Protein AF-A0A838JCB1-F1 (afdb_monomer_lite)

Foldseek 3Di:
DVPVVVVVVCCVVPHDDDKDKDFDAQPAQAPPNQGKIKIWTCDPQWTKMWIQHSVNPVPIDIDTDDGADDPPSRHWDKYWDWDDQQPPPGTWIWIDTPNDIFTWDRDPNDTHGDDPVSVVSSVVSVVVVVD

pLDDT: mean 88.01, std 15.83, range [36.47, 98.69]

Secondary structure (DSSP, 8-state):
-HHHHHHHHHHHHH-SSPEEEEEE---SS--TTPPEEEEEEEETTEEEEEEEGGG-GGG-EEEEEEEP-STTGGG--EEEEEE-SSSSSSPEEEEEETTEEEEEEEETTEEEEPPGGGHHHHHHHHHHHT-

Sequence (131 aa):
ALGWFNTTLDDFRYGRPRTFQIDAPVGHNEQNGVKSHFIAMNLNGHVEIIEFPGGDATHAHVYIGPQLYGSNNNLVPVTLSFADLNGDQKPDMIVTFQGSRTVFINDQGTFRALQPGERQQVEQALQHISQ

Radius of gyration: 16.3 Å; chains: 1; bounding box: 32×36×51 Å

Structure (mmCIF, N/CA/C/O backbone):
data_AF-A0A838JCB1-F1
#
_entry.id   AF-A0A838JCB1-F1
#
loop_
_atom_site.group_PDB
_atom_site.id
_atom_site.type_symbol
_atom_site.label_atom_id
_atom_site.label_alt_id
_atom_site.label_comp_id
_atom_site.label_asym_id
_atom_site.label_entity_id
_atom_site.label_seq_id
_atom_site.pdbx_PDB_ins_code
_atom_site.Cartn_x
_atom_site.Cartn_y
_atom_site.Cartn_z
_atom_site.occupancy
_atom_site.B_iso_or_equiv
_atom_site.auth_seq_id
_atom_site.auth_comp_id
_atom_site.auth_asym_id
_atom_site.auth_atom_id
_atom_site.pdbx_PDB_model_num
ATOM 1 N N . ALA A 1 1 ? 4.626 5.903 -34.514 1.00 48.72 1 ALA A N 1
ATOM 2 C CA . ALA A 1 1 ? 5.946 6.571 -34.466 1.00 48.72 1 ALA A CA 1
ATOM 3 C C . ALA A 1 1 ? 6.001 7.726 -33.455 1.00 48.72 1 ALA A C 1
ATOM 5 O O . ALA A 1 1 ? 6.979 7.806 -32.732 1.00 48.72 1 ALA A O 1
ATOM 6 N N . LEU A 1 2 ? 4.962 8.566 -33.327 1.00 47.84 2 LEU A N 1
ATOM 7 C CA . LEU A 1 2 ? 4.958 9.711 -32.392 1.00 47.84 2 LEU A CA 1
ATOM 8 C C . LEU A 1 2 ? 4.740 9.359 -30.898 1.00 47.84 2 LEU A C 1
ATOM 10 O O . LEU A 1 2 ? 5.133 10.134 -30.038 1.00 47.84 2 LEU A O 1
ATOM 14 N N . GLY A 1 3 ? 4.169 8.191 -30.567 1.00 36.47 3 GLY A N 1
ATOM 15 C CA . GLY A 1 3 ? 3.914 7.777 -29.170 1.00 36.47 3 GLY A CA 1
ATOM 16 C C . GLY A 1 3 ? 5.127 7.203 -28.419 1.00 36.47 3 GLY A C 1
ATOM 17 O O . GLY A 1 3 ? 5.311 7.497 -27.246 1.00 36.47 3 GLY A O 1
ATOM 18 N N . TRP A 1 4 ? 6.000 6.449 -29.101 1.00 49.84 4 TRP A N 1
ATOM 19 C CA . TRP A 1 4 ? 7.253 5.928 -28.524 1.00 49.84 4 TRP A CA 1
ATOM 20 C C . TRP A 1 4 ? 8.198 7.056 -28.090 1.00 49.84 4 TRP A C 1
ATOM 22 O O . TRP A 1 4 ? 8.850 6.959 -27.056 1.00 49.84 4 TRP A O 1
ATOM 32 N N . PHE A 1 5 ? 8.258 8.141 -28.862 1.00 43.94 5 PHE A N 1
ATOM 33 C CA . PHE A 1 5 ? 9.203 9.226 -28.616 1.00 43.94 5 PHE A CA 1
ATOM 34 C C . PHE A 1 5 ? 8.890 9.992 -27.322 1.00 43.94 5 PHE A C 1
ATOM 36 O O . PHE A 1 5 ? 9.809 10.257 -26.559 1.00 43.94 5 PHE A O 1
ATOM 43 N N . ASN A 1 6 ? 7.611 10.249 -27.016 1.00 49.16 6 ASN A N 1
ATOM 44 C CA . ASN A 1 6 ? 7.207 10.934 -25.779 1.00 49.16 6 ASN A CA 1
ATOM 45 C C . ASN A 1 6 ? 7.389 10.053 -24.526 1.00 49.16 6 ASN A C 1
ATOM 47 O O . ASN A 1 6 ? 7.966 10.514 -23.550 1.00 49.16 6 ASN A O 1
ATOM 51 N N . THR A 1 7 ? 7.014 8.766 -24.563 1.00 50.06 7 THR A N 1
ATOM 52 C CA . THR A 1 7 ? 7.201 7.843 -23.420 1.00 50.06 7 THR A CA 1
ATOM 53 C C . THR A 1 7 ? 8.675 7.604 -23.083 1.00 50.06 7 THR A C 1
ATOM 55 O O . THR A 1 7 ? 9.027 7.516 -21.915 1.00 50.06 7 THR A O 1
ATOM 58 N N . THR A 1 8 ? 9.557 7.551 -24.086 1.00 57.75 8 THR A N 1
ATOM 59 C CA . THR A 1 8 ? 11.007 7.409 -23.856 1.00 57.75 8 THR A CA 1
ATOM 60 C C . THR A 1 8 ? 11.624 8.709 -23.325 1.00 57.75 8 THR A C 1
ATOM 62 O O . THR A 1 8 ? 12.584 8.666 -22.561 1.00 57.75 8 THR A O 1
ATOM 65 N N . LEU A 1 9 ? 11.067 9.869 -23.701 1.00 55.53 9 LEU A N 1
ATOM 66 C CA . LEU A 1 9 ? 11.499 11.178 -23.204 1.00 55.53 9 LEU A CA 1
ATOM 67 C C . LEU A 1 9 ? 11.091 11.410 -21.745 1.00 55.53 9 LEU A C 1
ATOM 69 O O . LEU A 1 9 ? 11.865 11.980 -20.982 1.00 55.53 9 LEU A O 1
ATOM 73 N N . ASP A 1 10 ? 9.893 10.975 -21.364 1.00 46.38 10 ASP A N 1
ATOM 74 C CA . ASP A 1 10 ? 9.390 11.114 -19.998 1.00 46.38 10 ASP A CA 1
ATOM 75 C C . ASP A 1 10 ? 9.991 10.041 -19.066 1.00 46.38 10 ASP A C 1
ATOM 77 O O . ASP A 1 10 ? 10.372 10.378 -17.946 1.00 46.38 10 ASP A O 1
ATOM 81 N N . ASP A 1 11 ? 10.242 8.809 -19.548 1.00 57.47 11 ASP A N 1
ATOM 82 C CA . ASP A 1 11 ? 11.097 7.816 -18.860 1.00 57.47 11 ASP A CA 1
ATOM 83 C C . ASP A 1 11 ? 12.529 8.367 -18.646 1.00 57.47 11 ASP A C 1
ATOM 85 O O . ASP A 1 11 ? 13.153 8.091 -17.622 1.00 57.47 11 ASP A O 1
ATOM 89 N N . PHE A 1 12 ? 13.049 9.175 -19.581 1.00 53.81 12 PHE A N 1
ATOM 90 C CA . PHE A 1 12 ? 14.359 9.837 -19.474 1.00 53.81 12 PHE A CA 1
ATOM 91 C C . PHE A 1 12 ? 14.355 11.050 -18.525 1.00 53.81 12 PHE A C 1
ATOM 93 O O . PHE A 1 12 ? 15.370 11.333 -17.892 1.00 53.81 12 PHE A O 1
ATOM 100 N N . ARG A 1 13 ? 13.233 11.771 -18.409 1.00 43.84 13 ARG A N 1
ATOM 101 C CA . ARG A 1 13 ? 13.104 12.967 -17.555 1.00 43.84 13 ARG A CA 1
ATOM 102 C C . ARG A 1 13 ? 12.720 12.659 -16.110 1.00 43.84 13 ARG A C 1
ATOM 104 O O . ARG A 1 13 ? 13.124 13.410 -15.227 1.00 43.84 13 ARG A O 1
ATOM 111 N N . TYR A 1 14 ? 11.952 11.594 -15.874 1.00 52.56 14 TYR A N 1
ATOM 112 C CA . TYR A 1 14 ? 11.319 11.323 -14.576 1.00 52.56 14 TYR A CA 1
ATOM 113 C C . TYR A 1 14 ? 11.600 9.918 -14.011 1.00 52.56 14 TYR A C 1
ATOM 115 O O . TYR A 1 14 ? 11.412 9.705 -12.816 1.00 52.56 14 TYR A O 1
ATOM 123 N N . GLY A 1 15 ? 12.129 8.990 -14.820 1.00 52.09 15 GLY A N 1
ATOM 124 C CA . GLY A 1 15 ? 12.674 7.706 -14.366 1.00 52.09 15 GLY A CA 1
ATOM 125 C C . GLY A 1 15 ? 11.671 6.564 -14.126 1.00 52.09 15 GLY A C 1
ATOM 126 O O . GLY A 1 15 ? 10.456 6.736 -14.080 1.00 52.09 15 GLY A O 1
ATOM 127 N N . ARG A 1 16 ? 12.240 5.358 -13.963 1.00 57.84 16 ARG A N 1
ATOM 128 C CA . ARG A 1 16 ? 11.643 4.145 -13.368 1.00 57.84 16 ARG A CA 1
ATOM 129 C C . ARG A 1 16 ? 12.152 4.040 -11.920 1.00 57.84 16 ARG A C 1
ATOM 131 O O . ARG A 1 16 ? 13.325 4.352 -11.713 1.00 57.84 16 ARG A O 1
ATOM 138 N N . PRO A 1 17 ? 11.363 3.553 -10.947 1.00 58.31 17 PRO A N 1
ATOM 139 C CA . PRO A 1 17 ? 10.138 2.763 -11.102 1.00 58.31 17 PRO A CA 1
ATOM 140 C C . PRO A 1 17 ? 8.842 3.579 -11.197 1.00 58.31 17 PRO A C 1
ATOM 142 O O . PRO A 1 17 ? 8.769 4.720 -10.756 1.00 58.31 17 PRO A O 1
ATOM 145 N N . ARG A 1 18 ? 7.790 2.959 -11.752 1.00 71.88 18 ARG A N 1
ATOM 146 C CA . ARG A 1 18 ? 6.425 3.501 -11.692 1.00 71.88 18 ARG A CA 1
ATOM 147 C C . ARG A 1 18 ? 5.958 3.438 -10.242 1.00 71.88 18 ARG A C 1
ATOM 149 O O . ARG A 1 18 ? 5.849 2.341 -9.694 1.00 71.88 18 ARG A O 1
ATOM 156 N N . THR A 1 19 ? 5.706 4.595 -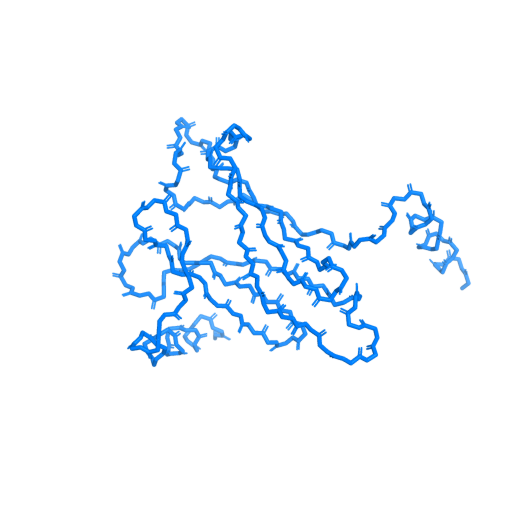9.644 1.00 84.88 19 THR A N 1
ATOM 157 C CA . THR A 1 19 ? 5.035 4.673 -8.350 1.00 84.88 19 THR A CA 1
ATOM 158 C C . THR A 1 19 ? 3.524 4.695 -8.572 1.00 84.88 19 THR A C 1
ATOM 160 O O . THR A 1 19 ? 3.022 5.286 -9.529 1.00 84.88 19 THR A O 1
ATOM 163 N N . PHE A 1 20 ? 2.795 4.006 -7.707 1.00 86.62 20 PHE A N 1
ATOM 164 C CA . PHE A 1 20 ? 1.353 4.113 -7.556 1.00 86.62 20 PHE A CA 1
ATOM 165 C C . PHE A 1 20 ? 1.085 4.823 -6.239 1.00 86.62 20 PHE A C 1
ATOM 167 O O . PHE A 1 20 ? 1.737 4.512 -5.246 1.00 86.62 20 PHE A O 1
ATOM 174 N N . GLN A 1 21 ? 0.148 5.765 -6.225 1.00 94.44 21 GLN A N 1
ATOM 175 C CA . GLN A 1 21 ? -0.190 6.504 -5.015 1.00 94.44 21 GLN A CA 1
ATOM 176 C C . GLN A 1 21 ? -1.693 6.508 -4.787 1.00 94.44 21 GLN A C 1
ATOM 178 O O . GLN A 1 21 ? -2.464 6.534 -5.748 1.00 94.44 21 GLN A O 1
ATOM 183 N N . ILE A 1 22 ? -2.104 6.465 -3.523 1.00 92.50 22 ILE A N 1
ATOM 184 C CA . ILE A 1 22 ? -3.514 6.472 -3.128 1.00 92.50 22 ILE A CA 1
ATOM 185 C C . ILE A 1 22 ? -3.668 6.989 -1.698 1.00 92.50 22 ILE A C 1
ATOM 187 O O . ILE A 1 22 ? -2.839 6.694 -0.841 1.00 92.50 22 ILE A O 1
ATOM 191 N N . ASP A 1 23 ? -4.760 7.709 -1.443 1.00 97.38 23 ASP A N 1
ATOM 192 C CA . ASP A 1 23 ? -5.200 8.054 -0.093 1.00 97.38 23 ASP A CA 1
ATOM 193 C C . ASP A 1 23 ? -6.303 7.089 0.352 1.00 97.38 23 ASP A C 1
ATOM 195 O O . ASP A 1 23 ? -7.318 6.937 -0.340 1.00 97.38 23 ASP A O 1
ATOM 199 N N . ALA A 1 24 ? -6.150 6.469 1.522 1.00 96.56 24 ALA A N 1
ATOM 200 C CA . ALA A 1 24 ? -7.116 5.505 2.047 1.00 96.56 24 ALA A CA 1
ATOM 201 C C . ALA A 1 24 ? -7.389 5.734 3.542 1.00 96.56 24 ALA A C 1
ATOM 203 O O . ALA A 1 24 ? -6.442 5.988 4.281 1.00 96.56 24 ALA A O 1
ATOM 204 N N . PRO A 1 25 ? -8.662 5.666 3.992 1.00 96.88 25 PRO A N 1
ATOM 205 C CA . PRO A 1 25 ? -9.008 5.778 5.404 1.00 96.88 25 PRO A CA 1
ATOM 206 C C . PRO A 1 25 ? -8.765 4.434 6.103 1.00 96.88 25 PRO A C 1
ATOM 208 O O . PRO A 1 25 ? -9.631 3.560 6.086 1.00 96.88 25 PRO A O 1
ATOM 211 N N . VAL A 1 26 ? -7.576 4.248 6.665 1.00 97.56 26 VAL A N 1
ATOM 212 C CA . VAL A 1 26 ? -7.149 2.988 7.307 1.00 97.56 26 VAL A CA 1
ATOM 213 C C . VAL A 1 26 ? -7.072 3.105 8.8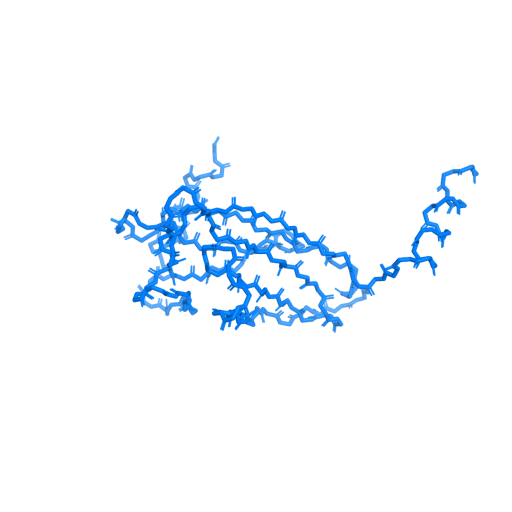31 1.00 97.56 26 VAL A C 1
ATOM 215 O O . VAL A 1 26 ? -6.763 2.134 9.515 1.00 97.56 26 VAL A O 1
ATOM 218 N N . GLY A 1 27 ? -7.374 4.285 9.384 1.00 96.31 27 GLY A N 1
ATOM 219 C CA . GLY A 1 27 ? -7.386 4.523 10.826 1.00 96.31 27 GLY A CA 1
ATOM 220 C C . GLY A 1 27 ? -6.008 4.764 11.450 1.00 96.31 27 GLY A C 1
ATOM 221 O O . GLY A 1 27 ? -5.879 4.702 12.672 1.00 96.31 27 GLY A O 1
ATOM 222 N N . HIS A 1 28 ? -4.978 5.053 10.650 1.00 97.12 28 HIS A N 1
ATOM 223 C CA . HIS A 1 28 ? -3.615 5.296 11.132 1.00 97.12 28 HIS A CA 1
ATOM 224 C C . HIS A 1 28 ? -3.339 6.796 11.284 1.00 97.12 28 HIS A C 1
ATOM 226 O O . HIS A 1 28 ? -3.081 7.497 10.312 1.00 97.12 28 HIS A O 1
ATOM 232 N N . ASN A 1 29 ? -3.400 7.304 12.521 1.00 93.19 29 ASN A N 1
ATOM 233 C CA . ASN A 1 29 ? -3.170 8.723 12.852 1.00 93.19 29 ASN A CA 1
ATOM 234 C C . ASN A 1 29 ? -4.027 9.719 12.033 1.00 93.19 29 ASN A C 1
ATOM 236 O O . ASN A 1 29 ? -3.646 10.866 11.807 1.00 93.19 29 ASN A O 1
ATOM 240 N N . GLU A 1 30 ? -5.202 9.284 11.583 1.00 94.44 30 GLU A N 1
ATOM 241 C CA . GLU A 1 30 ? -6.091 10.077 10.735 1.00 94.44 30 GLU A CA 1
ATOM 242 C C . GLU A 1 30 ? -6.896 11.054 11.595 1.00 94.44 30 GLU A C 1
ATOM 244 O O . GLU A 1 30 ? -7.713 10.659 12.429 1.00 94.44 30 GLU A O 1
ATOM 249 N N . GLN A 1 31 ? -6.657 12.351 11.404 1.00 92.00 31 GLN A N 1
ATOM 250 C CA . GLN A 1 31 ? -7.310 13.424 12.154 1.00 92.00 31 GLN A CA 1
ATOM 251 C C . GLN A 1 31 ? -7.901 14.452 11.194 1.00 92.00 31 GLN A C 1
ATOM 253 O O . GLN A 1 31 ? -7.367 14.696 10.114 1.00 92.00 31 GLN A O 1
ATOM 258 N N . ASN A 1 32 ? -9.018 15.075 11.581 1.00 92.44 32 ASN A N 1
ATOM 259 C CA . ASN A 1 32 ? -9.679 16.126 10.794 1.00 92.44 32 ASN A CA 1
ATOM 260 C C . ASN A 1 32 ? -9.996 15.721 9.337 1.00 92.44 32 ASN A C 1
ATOM 262 O O . ASN A 1 32 ? -10.016 16.562 8.442 1.00 92.44 32 ASN A O 1
ATOM 266 N N . GLY A 1 33 ? -10.237 14.426 9.098 1.00 89.75 33 GLY A N 1
ATOM 267 C CA . GLY A 1 33 ? -10.548 13.880 7.774 1.00 89.75 33 GLY A CA 1
ATOM 268 C C . GLY A 1 33 ? -9.341 13.678 6.851 1.00 89.75 33 GLY A C 1
ATOM 269 O O . GLY A 1 33 ? -9.539 13.291 5.699 1.00 89.75 33 GLY A O 1
ATOM 270 N N . VAL A 1 34 ? -8.113 13.910 7.329 1.00 96.19 34 VAL A N 1
ATOM 271 C CA . VAL A 1 34 ? -6.894 13.613 6.568 1.00 96.19 34 VAL A CA 1
ATOM 272 C C . VAL A 1 34 ? -6.628 12.112 6.625 1.00 96.19 34 VAL A C 1
ATOM 274 O O . VAL A 1 34 ? -6.456 11.543 7.702 1.00 96.19 34 VAL A O 1
ATOM 277 N N . LYS A 1 35 ? -6.643 11.477 5.454 1.00 97.50 35 LYS A N 1
ATOM 278 C CA . LYS A 1 35 ? -6.404 10.042 5.273 1.00 97.50 35 LYS A CA 1
ATOM 279 C C . LYS A 1 35 ? -4.912 9.739 5.242 1.00 97.50 35 LYS A C 1
ATOM 281 O O . LYS A 1 35 ? -4.099 10.629 4.995 1.00 97.50 35 LYS A O 1
ATOM 286 N N . SER A 1 36 ? -4.569 8.473 5.418 1.00 98.38 36 SER A N 1
ATOM 287 C CA . SER A 1 36 ? -3.206 8.000 5.195 1.00 98.38 36 SER A CA 1
ATOM 288 C C . SER A 1 36 ? -2.877 8.009 3.701 1.00 98.38 36 SER A C 1
ATOM 290 O O . SER A 1 36 ? -3.706 7.612 2.876 1.00 98.38 36 SER A O 1
ATOM 292 N N . HIS A 1 37 ? -1.677 8.480 3.355 1.00 98.44 37 HIS A N 1
ATOM 293 C CA . HIS A 1 37 ? -1.184 8.508 1.978 1.00 98.44 37 HIS A CA 1
ATOM 294 C C . HIS A 1 37 ? -0.221 7.353 1.740 1.00 98.44 37 HIS A C 1
ATOM 296 O O . HIS A 1 37 ? 0.692 7.137 2.533 1.00 98.44 37 HIS A O 1
ATOM 302 N N . PHE A 1 38 ? -0.379 6.653 0.623 1.00 98.31 38 PHE A N 1
ATOM 303 C CA . PHE A 1 38 ? 0.457 5.515 0.273 1.00 98.31 38 PHE A CA 1
ATOM 304 C C . PHE A 1 38 ? 1.205 5.758 -1.024 1.00 98.31 38 PHE A C 1
ATOM 306 O O . PHE A 1 38 ? 0.633 6.252 -1.992 1.00 98.31 38 PHE A O 1
ATOM 313 N N . ILE A 1 39 ? 2.455 5.308 -1.066 1.00 97.75 39 ILE A N 1
ATOM 314 C CA . ILE A 1 39 ? 3.266 5.202 -2.274 1.00 97.75 39 ILE A CA 1
ATOM 315 C C . ILE A 1 39 ? 3.709 3.749 -2.401 1.00 97.75 39 ILE A C 1
ATOM 317 O O . ILE A 1 39 ? 4.476 3.267 -1.578 1.00 97.75 39 ILE A O 1
ATOM 321 N N . ALA A 1 40 ? 3.267 3.053 -3.440 1.00 95.94 40 ALA A N 1
ATOM 322 C CA . ALA A 1 40 ? 3.737 1.717 -3.779 1.00 95.94 40 ALA A CA 1
ATOM 323 C C . ALA A 1 40 ? 4.641 1.760 -5.005 1.00 95.94 40 ALA A C 1
ATOM 325 O O . ALA A 1 40 ? 4.384 2.492 -5.961 1.00 95.94 40 ALA A O 1
ATOM 326 N N . MET A 1 41 ? 5.693 0.954 -5.002 1.00 94.31 41 MET A N 1
ATOM 327 C CA . MET A 1 41 ? 6.622 0.875 -6.116 1.00 94.31 41 MET A CA 1
ATOM 328 C C . MET A 1 41 ? 7.251 -0.504 -6.229 1.00 94.31 41 MET A C 1
ATOM 330 O O . MET A 1 41 ? 7.280 -1.298 -5.292 1.00 94.31 41 MET A O 1
ATOM 334 N N . ASN A 1 42 ? 7.783 -0.767 -7.412 1.00 92.00 42 ASN A N 1
ATOM 335 C CA . ASN A 1 42 ? 8.662 -1.890 -7.660 1.00 92.00 42 ASN A CA 1
ATOM 336 C C . ASN A 1 42 ? 10.103 -1.389 -7.703 1.00 92.00 42 ASN A C 1
ATOM 338 O O . ASN A 1 42 ? 10.588 -0.962 -8.752 1.00 92.00 42 ASN A O 1
ATOM 342 N N . LEU A 1 43 ? 10.783 -1.412 -6.565 1.00 91.38 43 LEU A N 1
ATOM 343 C CA . LEU A 1 43 ? 12.169 -0.996 -6.472 1.00 91.38 43 LEU A CA 1
ATOM 344 C C . LEU A 1 43 ? 13.076 -2.179 -6.831 1.00 91.38 43 LEU A C 1
ATOM 346 O O . LEU A 1 43 ? 13.346 -3.058 -6.021 1.00 91.38 43 LEU A O 1
ATOM 350 N N . ASN A 1 44 ? 13.542 -2.225 -8.082 1.00 87.88 44 ASN A N 1
ATOM 351 C CA . ASN A 1 44 ? 14.477 -3.248 -8.576 1.00 87.88 44 ASN A CA 1
ATOM 352 C C . ASN A 1 44 ? 13.996 -4.703 -8.404 1.00 87.88 44 ASN A C 1
ATOM 354 O O . ASN A 1 44 ? 14.781 -5.598 -8.096 1.00 87.88 44 ASN A O 1
ATOM 358 N N . GLY A 1 45 ? 12.708 -4.956 -8.629 1.00 90.25 45 GLY A N 1
ATOM 359 C CA . GLY A 1 45 ? 12.106 -6.275 -8.444 1.00 90.25 45 GLY A CA 1
ATOM 360 C C . GLY A 1 45 ? 11.646 -6.534 -7.011 1.00 90.25 45 GLY A C 1
ATOM 361 O O . GLY A 1 45 ? 11.186 -7.633 -6.739 1.00 90.25 45 GLY A O 1
ATOM 362 N N . HIS A 1 46 ? 11.744 -5.567 -6.100 1.00 93.19 46 HIS A N 1
ATOM 363 C CA . HIS A 1 46 ? 11.170 -5.661 -4.762 1.00 93.19 46 HIS A CA 1
ATOM 364 C C . HIS A 1 46 ? 9.971 -4.736 -4.641 1.00 93.19 46 HIS A C 1
ATOM 366 O O . HIS A 1 46 ? 10.040 -3.548 -4.949 1.00 93.19 46 HIS A O 1
ATOM 372 N N . VAL A 1 47 ? 8.848 -5.301 -4.214 1.00 95.19 47 VAL A N 1
ATOM 373 C CA . VAL A 1 47 ? 7.653 -4.518 -3.926 1.00 95.19 47 VAL A CA 1
ATOM 374 C C . VAL A 1 47 ? 7.878 -3.756 -2.622 1.00 95.19 47 VAL A C 1
ATOM 376 O O . VAL A 1 47 ? 8.097 -4.369 -1.581 1.00 95.19 47 VAL A O 1
ATOM 379 N N . GLU A 1 48 ? 7.796 -2.434 -2.675 1.00 97.12 48 GLU A N 1
ATOM 380 C CA . GLU A 1 48 ? 7.919 -1.556 -1.513 1.00 97.12 48 GLU A CA 1
ATOM 381 C C . GLU A 1 48 ? 6.708 -0.638 -1.429 1.00 97.12 48 GLU A C 1
ATOM 383 O O . GLU A 1 48 ? 6.218 -0.139 -2.446 1.00 97.12 48 GLU A O 1
ATOM 388 N N . ILE A 1 49 ? 6.219 -0.428 -0.211 1.00 98.38 49 ILE A N 1
ATOM 389 C CA . ILE A 1 49 ? 5.117 0.478 0.080 1.00 98.38 49 ILE A CA 1
ATOM 390 C C . ILE A 1 49 ? 5.557 1.412 1.197 1.00 98.38 49 ILE A C 1
ATOM 392 O O . ILE A 1 49 ? 6.051 0.954 2.221 1.00 98.38 49 ILE A O 1
ATOM 396 N N . ILE A 1 50 ? 5.357 2.708 1.006 1.00 98.44 50 ILE A N 1
ATOM 397 C CA . ILE A 1 50 ? 5.525 3.733 2.030 1.00 98.44 50 ILE A CA 1
ATOM 398 C C . ILE A 1 50 ? 4.135 4.233 2.399 1.00 98.44 50 ILE A C 1
ATOM 400 O O . ILE A 1 50 ? 3.358 4.584 1.514 1.00 98.44 50 ILE A O 1
ATOM 404 N N . GLU A 1 51 ? 3.833 4.273 3.687 1.00 98.69 51 GLU A N 1
ATOM 405 C CA . GLU A 1 51 ? 2.644 4.912 4.240 1.00 98.69 51 GLU A CA 1
ATOM 406 C C . GLU A 1 51 ? 3.047 6.184 4.985 1.00 98.69 51 GLU A C 1
ATOM 408 O O . GLU A 1 51 ? 4.021 6.181 5.735 1.00 98.69 51 GLU A O 1
ATOM 413 N N . PHE A 1 52 ? 2.262 7.246 4.823 1.00 98.38 52 PHE A N 1
ATOM 414 C CA . PHE A 1 52 ? 2.268 8.434 5.668 1.00 98.38 52 PHE A CA 1
ATOM 415 C C . PHE A 1 52 ? 0.939 8.491 6.435 1.00 98.38 52 PHE A C 1
ATOM 417 O O . PHE A 1 52 ? -0.062 8.963 5.878 1.00 98.38 52 PHE A O 1
ATOM 424 N N . PRO A 1 53 ? 0.904 7.987 7.683 1.00 98.25 53 PRO A N 1
ATOM 425 C CA . PRO A 1 53 ? -0.292 7.977 8.521 1.00 98.25 53 PRO A CA 1
ATOM 426 C C . PRO A 1 53 ? -0.879 9.380 8.673 1.00 98.25 53 PRO A C 1
ATOM 428 O O . PRO A 1 53 ? -0.162 10.319 9.026 1.00 98.25 53 PRO A O 1
ATOM 431 N N . GLY A 1 54 ? -2.164 9.547 8.357 1.00 97.19 54 GLY A N 1
ATOM 432 C CA . GLY A 1 54 ? -2.824 10.858 8.379 1.00 97.19 54 GLY A CA 1
ATOM 433 C C . GLY A 1 54 ? -2.140 11.927 7.513 1.00 97.19 54 GLY A C 1
ATOM 434 O O . GLY A 1 54 ? -2.239 13.115 7.818 1.00 97.19 54 GLY A O 1
ATOM 435 N N . GLY A 1 55 ? -1.399 11.525 6.474 1.00 94.44 55 GLY A N 1
ATOM 436 C CA . GLY A 1 55 ? -0.632 12.425 5.609 1.00 94.44 55 GLY A CA 1
ATOM 437 C C . GLY A 1 55 ? 0.630 13.008 6.257 1.00 94.44 55 GLY A C 1
ATOM 438 O O . GLY A 1 55 ? 1.249 13.905 5.686 1.00 94.44 55 GLY A O 1
ATOM 439 N N . ASP A 1 56 ? 1.026 12.519 7.434 1.00 96.38 56 ASP A N 1
ATOM 440 C CA . ASP A 1 56 ? 2.185 13.011 8.170 1.00 96.38 56 ASP A CA 1
ATOM 441 C C . ASP A 1 56 ? 3.427 12.150 7.908 1.00 96.38 56 ASP A C 1
ATOM 443 O O . ASP A 1 56 ? 3.570 11.025 8.394 1.00 96.38 56 ASP A O 1
ATOM 447 N N . ALA A 1 57 ? 4.374 12.717 7.161 1.00 95.88 57 ALA A N 1
ATOM 448 C CA . ALA A 1 57 ? 5.620 12.046 6.818 1.00 95.88 57 ALA A CA 1
ATOM 449 C C . ALA A 1 57 ? 6.542 11.763 8.017 1.00 95.88 57 ALA A C 1
ATOM 451 O O . ALA A 1 57 ? 7.430 10.917 7.910 1.00 95.88 57 ALA A O 1
ATOM 452 N N . THR A 1 58 ? 6.349 12.426 9.162 1.00 97.31 58 THR A N 1
ATOM 453 C CA . THR A 1 58 ? 7.149 12.166 10.372 1.00 97.31 58 THR A CA 1
ATOM 454 C C . THR A 1 58 ? 6.810 10.830 11.038 1.00 97.31 58 THR A C 1
ATOM 456 O O . THR A 1 58 ? 7.607 10.320 11.823 1.00 97.31 58 THR A O 1
ATOM 459 N N . HIS A 1 59 ? 5.679 10.228 10.659 1.00 95.88 59 HIS A N 1
ATOM 460 C CA . HIS A 1 59 ? 5.202 8.932 11.140 1.00 95.88 59 HIS A CA 1
ATOM 461 C C . HIS A 1 59 ? 5.284 7.839 10.063 1.00 95.88 59 HIS A C 1
ATOM 463 O O . HIS A 1 59 ? 4.571 6.844 10.142 1.00 95.88 59 HIS A O 1
ATOM 469 N N . ALA A 1 60 ? 6.125 8.021 9.039 1.00 97.81 60 ALA A N 1
ATOM 470 C CA . ALA A 1 60 ? 6.153 7.127 7.889 1.00 97.81 60 ALA A CA 1
ATOM 471 C C . ALA A 1 60 ? 6.465 5.665 8.259 1.00 97.81 60 ALA A C 1
ATOM 473 O O . ALA A 1 60 ? 7.398 5.379 9.017 1.00 97.81 60 ALA A O 1
ATOM 474 N N . HIS A 1 61 ? 5.739 4.737 7.640 1.00 98.00 61 HIS A N 1
ATOM 475 C CA . HIS A 1 61 ? 6.011 3.303 7.702 1.00 98.00 61 HIS A CA 1
ATOM 476 C C . HIS A 1 61 ? 6.427 2.776 6.333 1.00 98.00 61 HIS A C 1
ATOM 478 O O . HIS A 1 61 ? 5.966 3.263 5.303 1.00 98.00 61 HIS A O 1
ATOM 484 N N . VAL A 1 62 ? 7.296 1.763 6.321 1.00 97.88 62 VAL A N 1
ATOM 485 C CA . VAL A 1 62 ? 7.701 1.065 5.098 1.00 97.88 62 VAL A CA 1
ATOM 486 C C . VAL A 1 62 ? 7.324 -0.404 5.218 1.00 97.88 62 VAL A C 1
ATOM 488 O O . VAL A 1 62 ? 7.747 -1.086 6.152 1.00 97.88 62 VAL A O 1
ATOM 491 N N . TYR A 1 63 ? 6.559 -0.893 4.249 1.00 98.12 63 TYR A N 1
ATOM 492 C CA . TYR A 1 63 ? 6.155 -2.286 4.134 1.00 98.12 63 TYR A CA 1
ATOM 493 C C . TYR A 1 63 ? 6.875 -2.945 2.966 1.00 98.12 63 TYR A C 1
ATOM 495 O O . TYR A 1 63 ? 6.879 -2.443 1.840 1.00 98.12 63 TYR A O 1
ATOM 503 N N . ILE A 1 64 ? 7.476 -4.098 3.249 1.00 96.75 64 ILE A N 1
ATOM 504 C CA . ILE A 1 64 ? 8.249 -4.865 2.276 1.00 96.75 64 ILE A CA 1
ATOM 505 C C . ILE A 1 64 ? 7.384 -6.007 1.756 1.00 96.75 64 ILE A C 1
ATOM 507 O O . ILE A 1 64 ? 7.019 -6.922 2.495 1.00 96.75 64 ILE A O 1
ATOM 511 N N . GLY A 1 65 ? 7.034 -5.926 0.476 1.00 95.31 65 GLY A N 1
ATOM 512 C CA . GLY A 1 65 ? 6.328 -6.966 -0.255 1.00 95.31 65 GLY A CA 1
ATOM 513 C C . GLY A 1 65 ? 7.271 -8.033 -0.832 1.00 95.31 65 GLY A C 1
ATOM 514 O O . GLY A 1 65 ? 8.453 -8.105 -0.487 1.00 95.31 65 GLY A O 1
ATOM 515 N N . PRO A 1 66 ? 6.755 -8.905 -1.711 1.00 94.75 66 PRO A N 1
ATOM 516 C CA . PRO A 1 66 ? 7.532 -9.998 -2.276 1.00 94.75 66 PRO A CA 1
ATOM 517 C C . PRO A 1 66 ? 8.594 -9.518 -3.269 1.00 94.75 66 PRO A C 1
ATOM 519 O O . PRO A 1 66 ? 8.485 -8.456 -3.888 1.00 94.75 66 PRO A O 1
ATOM 522 N N . GLN A 1 67 ? 9.598 -10.372 -3.467 1.00 95.12 67 GLN A N 1
ATOM 523 C CA .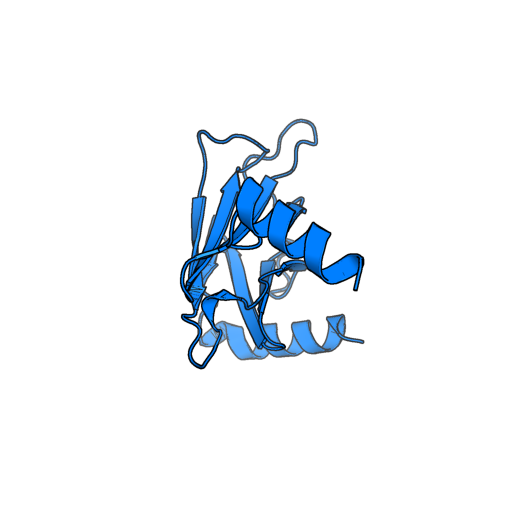 GLN A 1 67 ? 10.540 -10.249 -4.570 1.00 95.12 67 GLN A CA 1
ATOM 524 C C . GLN A 1 67 ? 9.932 -10.842 -5.849 1.00 95.12 67 GLN A C 1
ATOM 526 O O . GLN A 1 67 ? 9.372 -11.939 -5.849 1.00 95.12 67 GLN A O 1
ATOM 531 N N . LEU A 1 68 ? 10.057 -10.106 -6.945 1.00 91.19 68 LEU A N 1
ATOM 532 C CA . LEU A 1 68 ? 9.586 -10.452 -8.275 1.00 91.19 68 LEU A CA 1
ATOM 533 C C . LEU A 1 68 ? 10.743 -11.038 -9.083 1.00 91.19 68 LEU A C 1
ATOM 535 O O . LEU A 1 68 ? 11.824 -10.450 -9.165 1.00 91.19 68 LEU A O 1
ATOM 539 N N . TYR A 1 69 ? 10.510 -12.175 -9.732 1.00 89.31 69 TYR A N 1
ATOM 540 C CA . TYR A 1 69 ? 11.515 -12.875 -10.533 1.00 89.31 69 TYR A CA 1
ATOM 541 C C . TYR A 1 69 ? 11.113 -12.930 -12.011 1.00 89.31 69 TYR A C 1
ATOM 543 O O . TYR A 1 69 ? 9.932 -12.892 -12.349 1.00 89.31 69 TYR A O 1
ATOM 551 N N . GLY A 1 70 ? 12.108 -13.049 -12.894 1.00 84.81 70 GLY A N 1
ATOM 552 C CA . GLY A 1 70 ? 11.919 -13.160 -14.343 1.00 84.81 70 GLY A CA 1
ATOM 553 C C . GLY A 1 70 ? 12.394 -11.936 -15.129 1.00 84.81 70 GLY A C 1
ATOM 554 O O . GLY A 1 70 ? 12.853 -10.939 -14.571 1.00 84.81 70 GLY A O 1
ATOM 555 N N . SER A 1 71 ? 12.316 -12.024 -16.457 1.00 81.25 71 SER A N 1
ATOM 556 C CA . SER A 1 71 ? 12.695 -10.925 -17.351 1.00 81.25 71 SER A CA 1
ATOM 557 C C . SER A 1 71 ? 11.754 -9.731 -17.178 1.00 81.25 71 SER A C 1
ATOM 559 O O . SER A 1 71 ? 10.540 -9.907 -17.123 1.00 81.25 71 SER A O 1
ATOM 561 N N . ASN A 1 72 ? 12.306 -8.513 -17.142 1.00 77.25 72 ASN A N 1
ATOM 562 C CA . ASN A 1 72 ? 11.558 -7.262 -16.933 1.00 77.25 72 ASN A CA 1
ATOM 563 C C . ASN A 1 72 ? 10.799 -7.190 -15.595 1.00 77.25 72 ASN A C 1
ATOM 565 O O . ASN A 1 72 ? 9.831 -6.436 -15.478 1.00 77.25 72 ASN A O 1
ATOM 569 N N . ASN A 1 73 ? 11.234 -7.947 -14.581 1.00 82.06 73 ASN A N 1
ATOM 570 C CA . ASN A 1 73 ? 10.634 -7.925 -13.247 1.00 82.06 73 ASN A CA 1
ATOM 571 C C . ASN A 1 73 ? 10.579 -6.514 -12.647 1.00 82.06 73 ASN A C 1
ATOM 573 O O . ASN A 1 73 ? 9.596 -6.193 -12.002 1.00 82.06 73 ASN A O 1
ATOM 577 N N . ASN A 1 74 ? 11.560 -5.654 -12.918 1.00 81.38 74 ASN A N 1
ATOM 578 C CA . ASN A 1 74 ? 11.625 -4.253 -12.493 1.00 81.38 74 ASN A CA 1
ATOM 579 C C . ASN A 1 74 ? 10.605 -3.326 -13.184 1.00 81.38 74 ASN A C 1
ATOM 581 O O . ASN A 1 74 ? 10.513 -2.151 -12.834 1.00 81.38 74 ASN A O 1
ATOM 585 N N . LEU A 1 75 ? 9.862 -3.821 -14.182 1.00 82.44 75 LEU A N 1
ATOM 586 C CA . LEU A 1 75 ? 8.833 -3.062 -14.908 1.00 82.44 75 LEU A CA 1
ATOM 587 C C . LEU A 1 75 ? 7.418 -3.413 -14.462 1.00 82.44 75 LEU A C 1
ATOM 589 O O . LEU A 1 75 ? 6.460 -2.812 -14.953 1.00 82.44 75 LEU A O 1
ATOM 593 N N . VAL A 1 76 ? 7.282 -4.392 -13.565 1.00 85.81 76 VAL A N 1
ATOM 594 C CA . VAL A 1 76 ? 5.985 -4.826 -13.057 1.00 85.81 76 VAL A CA 1
ATOM 595 C C . VAL A 1 76 ? 5.360 -3.674 -12.266 1.00 85.81 76 VAL A C 1
ATOM 597 O O . VAL A 1 76 ? 5.968 -3.224 -11.291 1.00 85.81 76 VAL A O 1
ATOM 600 N N . PRO A 1 77 ? 4.173 -3.182 -12.665 1.00 87.38 77 PRO A N 1
ATOM 601 C CA . PRO A 1 77 ? 3.454 -2.187 -11.890 1.00 87.38 77 PRO A CA 1
ATOM 602 C C . PRO A 1 77 ? 2.939 -2.815 -10.596 1.00 87.38 77 PRO A C 1
ATOM 604 O O . PRO A 1 77 ? 2.474 -3.958 -10.587 1.00 87.38 77 PRO A O 1
ATOM 607 N N . VAL A 1 78 ? 3.005 -2.036 -9.523 1.00 91.00 78 VAL A N 1
ATOM 608 C CA . VAL A 1 78 ? 2.444 -2.377 -8.218 1.00 91.00 78 VAL A CA 1
ATOM 609 C C . VAL A 1 78 ? 1.300 -1.413 -7.959 1.00 91.00 78 VAL A C 1
ATOM 611 O O . VAL A 1 78 ? 1.475 -0.210 -8.126 1.00 91.00 78 VAL A O 1
ATOM 614 N N . THR A 1 79 ? 0.140 -1.926 -7.566 1.00 91.44 79 THR A N 1
ATOM 615 C CA . THR A 1 79 ? -1.021 -1.112 -7.184 1.00 91.44 79 THR A CA 1
ATOM 616 C C . THR A 1 79 ? -1.560 -1.555 -5.835 1.00 91.44 79 THR A C 1
ATOM 618 O O . THR A 1 79 ? -1.377 -2.708 -5.440 1.00 91.44 79 THR A O 1
ATOM 621 N N . LEU A 1 80 ? -2.255 -0.654 -5.147 1.00 95.69 80 LEU A N 1
ATOM 622 C CA . LEU A 1 80 ? -2.888 -0.929 -3.860 1.00 95.69 80 LEU A CA 1
ATOM 623 C C . LEU A 1 80 ? -4.408 -0.818 -3.964 1.00 95.69 80 LEU A C 1
ATOM 625 O O . LEU A 1 80 ? -4.932 0.014 -4.705 1.00 95.69 80 LEU A O 1
ATOM 629 N N . SER A 1 81 ? -5.099 -1.623 -3.170 1.00 96.00 81 SER A N 1
ATOM 630 C CA . SER A 1 81 ? -6.516 -1.470 -2.848 1.00 96.00 81 SER A CA 1
ATOM 631 C C . SER A 1 81 ? -6.740 -1.832 -1.384 1.00 96.00 81 SER A C 1
ATOM 633 O O . SER A 1 81 ? -5.940 -2.568 -0.809 1.00 96.00 81 SER A O 1
ATOM 635 N N . PHE A 1 82 ? -7.830 -1.346 -0.795 1.00 97.69 82 PHE A N 1
ATOM 636 C CA . PHE A 1 82 ? -8.117 -1.532 0.624 1.00 97.69 82 PHE A CA 1
ATOM 637 C C . PHE A 1 82 ? -9.515 -2.103 0.817 1.00 97.69 82 PHE A C 1
ATOM 639 O O . PHE A 1 82 ? -10.468 -1.617 0.205 1.00 97.69 82 PHE A O 1
ATOM 646 N N . ALA A 1 83 ? -9.626 -3.132 1.649 1.00 96.81 83 ALA A N 1
ATOM 647 C CA . ALA A 1 83 ? -10.886 -3.773 2.004 1.00 96.81 83 ALA A CA 1
ATOM 648 C C . ALA A 1 83 ? -10.727 -4.515 3.330 1.00 96.81 83 ALA A C 1
ATOM 650 O O . ALA A 1 83 ? -9.639 -4.985 3.630 1.00 96.81 83 ALA A O 1
ATOM 651 N N . ASP A 1 84 ? -11.799 -4.640 4.100 1.00 97.44 84 ASP A N 1
ATOM 652 C CA . ASP A 1 84 ? -11.814 -5.495 5.288 1.00 97.44 84 ASP A CA 1
ATOM 653 C C . ASP A 1 84 ? -11.835 -6.975 4.853 1.00 97.44 84 ASP A C 1
ATOM 655 O O . ASP A 1 84 ? -12.789 -7.420 4.204 1.00 97.44 84 ASP A O 1
ATOM 659 N N . LEU A 1 85 ? -10.762 -7.722 5.143 1.00 97.75 85 LEU A N 1
ATOM 660 C CA . LEU A 1 85 ? -10.601 -9.130 4.756 1.00 97.75 85 LEU A CA 1
ATOM 661 C C . LEU A 1 85 ? -10.666 -10.082 5.953 1.00 97.75 85 LEU A C 1
ATOM 663 O O . LEU A 1 85 ? -10.822 -11.292 5.754 1.00 97.75 85 LEU A O 1
ATOM 667 N N . ASN 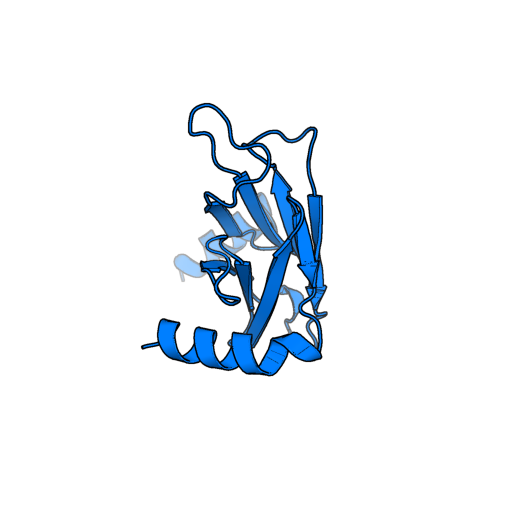A 1 86 ? -10.545 -9.562 7.176 1.00 96.81 86 ASN A N 1
ATOM 668 C CA . ASN A 1 86 ? -10.563 -10.341 8.413 1.00 96.81 86 ASN A CA 1
ATOM 669 C C . ASN A 1 86 ? -11.845 -10.125 9.256 1.00 96.81 86 ASN A C 1
ATOM 671 O O . ASN A 1 86 ? -12.068 -10.863 10.219 1.00 96.81 86 ASN A O 1
ATOM 675 N N . GLY A 1 87 ? -12.720 -9.199 8.856 1.00 95.69 87 GLY A N 1
ATOM 676 C CA . GLY A 1 87 ? -14.013 -8.903 9.471 1.00 95.69 87 GLY A CA 1
ATOM 677 C C . GLY A 1 87 ? -13.951 -7.968 10.682 1.00 95.69 87 GLY A C 1
ATOM 678 O O . GLY A 1 87 ? -14.913 -7.936 11.455 1.00 95.69 87 GLY A O 1
ATOM 679 N N . ASP A 1 88 ? -12.846 -7.250 10.893 1.00 96.69 88 ASP A N 1
ATOM 680 C CA . ASP A 1 88 ? -12.647 -6.372 12.052 1.00 96.69 88 ASP A CA 1
ATOM 681 C C . ASP A 1 88 ? -13.067 -4.908 11.815 1.00 96.69 88 ASP A C 1
ATOM 683 O O . ASP A 1 88 ? -12.911 -4.062 12.701 1.00 96.69 88 ASP A O 1
ATOM 687 N N . GLN A 1 89 ? -13.660 -4.624 10.649 1.00 96.00 89 GLN A N 1
ATOM 688 C CA . GLN A 1 89 ? -14.083 -3.300 10.188 1.00 96.00 89 GLN A CA 1
ATOM 689 C C . GLN A 1 89 ? -12.933 -2.319 9.929 1.00 96.00 89 GLN A C 1
ATOM 691 O O . GLN A 1 89 ? -13.181 -1.121 9.755 1.00 96.00 89 GLN A O 1
ATOM 696 N N . LYS A 1 90 ? -11.689 -2.797 9.854 1.00 96.75 90 LYS A N 1
ATOM 697 C CA . LYS A 1 90 ? -10.535 -2.010 9.425 1.00 96.75 90 LYS A CA 1
ATOM 698 C C . LYS A 1 90 ? -10.105 -2.463 8.033 1.00 96.75 90 LYS A C 1
ATOM 700 O O . LYS A 1 90 ? -9.976 -3.656 7.780 1.00 96.75 90 LYS A O 1
ATOM 705 N N . PRO A 1 91 ? -9.872 -1.537 7.091 1.00 98.06 91 PRO A N 1
ATOM 706 C CA . PRO A 1 91 ? -9.398 -1.933 5.775 1.00 98.06 91 PRO A CA 1
ATOM 707 C C . PRO A 1 91 ? -7.982 -2.518 5.838 1.00 98.06 91 PRO A C 1
ATOM 709 O O . PRO A 1 91 ? -7.039 -1.835 6.244 1.00 98.06 91 PRO A O 1
ATOM 712 N N . ASP A 1 92 ? -7.840 -3.754 5.369 1.00 98.62 92 ASP A N 1
ATOM 713 C CA . ASP A 1 92 ? -6.573 -4.420 5.089 1.00 98.62 92 ASP A CA 1
ATOM 714 C C . ASP A 1 92 ? -6.005 -3.945 3.744 1.00 98.62 92 ASP A C 1
ATOM 716 O O . ASP A 1 92 ? -6.740 -3.535 2.838 1.00 98.62 92 ASP A O 1
ATOM 720 N N . MET A 1 93 ? -4.684 -4.019 3.582 1.00 98.69 93 MET A N 1
ATOM 721 C CA . MET A 1 93 ? -4.003 -3.586 2.362 1.00 98.69 93 MET A CA 1
ATOM 722 C C . MET A 1 93 ? -3.785 -4.764 1.412 1.00 98.69 93 MET A C 1
ATOM 724 O O . MET A 1 93 ? -3.078 -5.724 1.725 1.00 98.69 93 MET A O 1
ATOM 728 N N . ILE A 1 94 ? -4.330 -4.656 0.203 1.00 98.06 94 ILE A N 1
ATOM 729 C CA . ILE A 1 94 ? -4.131 -5.606 -0.892 1.00 98.06 94 ILE A CA 1
ATOM 730 C C . ILE A 1 94 ? -3.144 -4.995 -1.878 1.00 98.06 94 ILE A C 1
ATOM 732 O O . ILE A 1 94 ? -3.424 -3.981 -2.518 1.00 98.06 94 ILE A O 1
ATOM 736 N N . VAL A 1 95 ? -2.003 -5.650 -2.047 1.00 97.44 95 VAL A N 1
ATOM 737 C CA . VAL A 1 95 ? -0.968 -5.251 -2.999 1.00 97.44 95 VAL A CA 1
ATOM 738 C C . VAL A 1 95 ? -1.066 -6.142 -4.226 1.00 97.44 95 VAL A C 1
ATOM 740 O O . VAL A 1 95 ? -0.899 -7.355 -4.115 1.00 97.44 95 VAL A O 1
ATOM 743 N N . THR A 1 96 ? -1.315 -5.558 -5.395 1.00 93.69 96 THR A N 1
ATOM 744 C CA . THR A 1 96 ? -1.471 -6.283 -6.664 1.00 93.69 96 THR A CA 1
ATOM 745 C C . THR A 1 96 ? -0.278 -6.036 -7.579 1.00 93.69 96 THR A C 1
ATOM 747 O O . THR A 1 96 ? 0.155 -4.898 -7.755 1.00 93.69 96 THR A O 1
ATOM 750 N N . PHE A 1 97 ? 0.250 -7.104 -8.176 1.00 91.25 97 PHE A N 1
ATOM 751 C CA . PHE A 1 97 ? 1.393 -7.069 -9.090 1.00 91.25 97 PHE A CA 1
ATOM 752 C C . PHE A 1 97 ? 1.345 -8.286 -10.026 1.00 91.25 97 PHE A C 1
ATOM 754 O O . PHE A 1 97 ? 1.115 -9.404 -9.581 1.00 91.25 97 PHE A O 1
ATOM 761 N N . GLN A 1 98 ? 1.544 -8.099 -11.335 1.00 87.44 98 GLN A N 1
ATOM 762 C CA . GLN A 1 98 ? 1.591 -9.194 -12.331 1.00 87.44 98 GLN A CA 1
ATOM 763 C C . GLN A 1 98 ? 0.429 -10.222 -12.233 1.00 87.44 98 GLN A C 1
ATOM 765 O O . GLN A 1 98 ? 0.630 -11.423 -12.397 1.00 87.44 98 GLN A O 1
ATOM 770 N N . GLY A 1 99 ? -0.793 -9.776 -11.91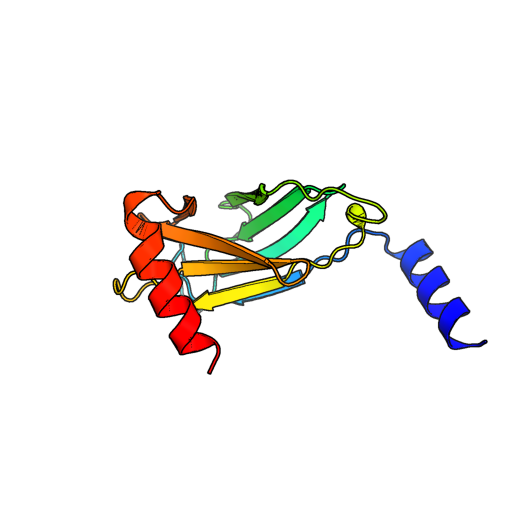9 1.00 85.69 99 GLY A N 1
ATOM 771 C CA . GLY A 1 99 ? -1.957 -10.662 -11.729 1.00 85.69 99 GLY A CA 1
ATOM 772 C C . GLY A 1 99 ? -1.936 -11.497 -10.438 1.00 85.69 99 GLY A C 1
ATOM 773 O O . GLY A 1 99 ? -2.852 -12.276 -10.197 1.00 85.69 99 GLY A O 1
ATOM 774 N N . SER A 1 100 ? -0.911 -11.325 -9.606 1.00 91.88 100 SER A N 1
ATOM 775 C CA . SER A 1 100 ? -0.800 -11.860 -8.251 1.00 91.88 100 SER A CA 1
ATOM 776 C C . SER A 1 100 ? -1.133 -10.786 -7.218 1.00 91.88 100 SER A C 1
ATOM 778 O O . SER A 1 100 ? -1.183 -9.592 -7.526 1.00 91.88 100 SER A O 1
ATOM 780 N N . ARG A 1 101 ? -1.351 -11.220 -5.975 1.00 94.06 101 ARG A N 1
ATOM 781 C CA . ARG A 1 101 ? -1.625 -10.336 -4.843 1.00 94.06 101 ARG A CA 1
ATOM 782 C C . ARG A 1 101 ? -0.940 -10.817 -3.573 1.00 94.06 101 ARG A C 1
ATOM 784 O O . ARG A 1 101 ? -0.825 -12.021 -3.357 1.00 94.06 101 ARG A O 1
ATOM 791 N N . THR A 1 102 ? -0.529 -9.874 -2.735 1.00 96.69 102 THR A N 1
ATOM 792 C CA . THR A 1 102 ? -0.180 -10.116 -1.331 1.00 96.69 102 THR A CA 1
ATOM 793 C C . THR A 1 102 ? -1.050 -9.238 -0.441 1.00 96.69 102 THR A C 1
ATOM 795 O O . THR A 1 102 ? -1.523 -8.192 -0.883 1.00 96.69 102 THR A O 1
ATOM 798 N N . VAL A 1 103 ? -1.270 -9.663 0.799 1.00 98.12 103 VAL A N 1
ATOM 799 C CA . VAL A 1 103 ? -2.116 -8.950 1.761 1.00 98.12 103 VAL A CA 1
ATOM 800 C C . VAL A 1 103 ? -1.303 -8.597 2.994 1.00 98.12 103 VAL A C 1
ATOM 802 O O . VAL A 1 103 ? -0.538 -9.426 3.497 1.00 98.12 103 VAL A O 1
ATOM 805 N N . PHE A 1 104 ? -1.507 -7.380 3.481 1.00 98.69 104 PHE A N 1
ATOM 806 C CA . PHE A 1 104 ? -1.114 -6.974 4.816 1.00 98.69 104 PHE A CA 1
ATOM 807 C C . PHE A 1 104 ? -2.358 -6.690 5.650 1.00 98.69 104 PHE A C 1
ATOM 809 O O . PHE A 1 104 ? -3.253 -5.976 5.202 1.00 98.69 104 PHE A O 1
ATOM 816 N N . ILE A 1 105 ? -2.384 -7.249 6.855 1.00 98.62 105 ILE A N 1
ATOM 817 C CA . ILE A 1 105 ? -3.476 -7.093 7.808 1.00 98.62 105 ILE A CA 1
ATOM 818 C C . ILE A 1 105 ? -3.294 -5.795 8.581 1.00 98.62 105 ILE A C 1
ATOM 820 O O . ILE A 1 105 ? -2.195 -5.538 9.082 1.00 98.62 105 ILE A O 1
ATOM 824 N N . ASN A 1 106 ? -4.357 -5.003 8.671 1.00 98.56 106 ASN A N 1
ATOM 825 C CA . ASN A 1 106 ? -4.413 -3.815 9.509 1.00 98.56 106 ASN A CA 1
ATOM 826 C C . ASN A 1 106 ? -4.587 -4.235 10.969 1.00 98.56 106 ASN A C 1
ATOM 828 O O . ASN A 1 106 ? -5.614 -4.778 11.364 1.00 98.56 106 ASN A O 1
ATOM 832 N N . ASP A 1 107 ? -3.558 -4.018 11.780 1.00 97.38 107 ASP A N 1
ATOM 833 C CA . ASP A 1 107 ? -3.546 -4.447 13.168 1.00 97.38 107 ASP A CA 1
ATOM 834 C C . ASP A 1 107 ? -2.734 -3.478 14.027 1.00 97.38 107 ASP A C 1
ATOM 836 O O . ASP A 1 107 ? -1.666 -3.010 13.643 1.00 97.38 107 ASP A O 1
ATOM 840 N N . GLN A 1 108 ? -3.244 -3.170 15.219 1.00 95.19 108 GLN A N 1
ATOM 841 C CA . GLN A 1 108 ? -2.575 -2.289 16.189 1.00 95.19 108 GLN A CA 1
ATOM 842 C C . GLN A 1 108 ? -2.123 -0.918 15.633 1.00 95.19 108 GLN A C 1
ATOM 844 O O . GLN A 1 108 ? -1.154 -0.341 16.121 1.00 95.19 108 GLN A O 1
ATOM 849 N N . GLY A 1 109 ? -2.846 -0.366 14.651 1.00 94.62 109 GLY A N 1
ATOM 850 C CA . GLY A 1 109 ? -2.541 0.946 14.065 1.00 94.62 109 GLY A CA 1
ATOM 851 C C . GLY A 1 109 ? -1.378 0.930 13.070 1.00 94.62 109 GLY A C 1
ATOM 852 O O . GLY A 1 109 ? -0.771 1.971 12.830 1.00 94.62 109 GLY A O 1
ATOM 853 N N . THR A 1 110 ? -1.042 -0.243 12.533 1.00 97.50 110 THR A N 1
ATOM 854 C CA . THR A 1 110 ? -0.087 -0.417 11.441 1.00 97.50 110 THR A CA 1
ATOM 855 C C . THR A 1 110 ? -0.493 -1.616 10.577 1.00 97.50 110 THR A C 1
ATOM 857 O O . THR A 1 110 ? -1.454 -2.323 10.873 1.00 97.50 110 THR A O 1
ATOM 860 N N . PHE A 1 111 ? 0.251 -1.888 9.508 1.00 98.50 111 PHE A N 1
ATOM 861 C CA . PHE A 1 111 ? 0.088 -3.102 8.717 1.00 98.50 111 PHE A CA 1
ATOM 862 C C . PHE A 1 111 ? 1.118 -4.173 9.086 1.00 98.50 111 PHE A C 1
ATOM 864 O O . PHE A 1 111 ? 2.307 -3.902 9.262 1.00 98.50 111 PHE A O 1
ATOM 871 N N . ARG A 1 112 ? 0.678 -5.431 9.130 1.00 97.69 112 ARG A N 1
ATOM 872 C CA . ARG A 1 112 ? 1.547 -6.604 9.304 1.00 97.69 112 ARG A CA 1
ATOM 873 C C . ARG A 1 112 ? 1.331 -7.625 8.200 1.00 97.69 112 ARG A C 1
ATOM 875 O O . ARG A 1 112 ? 0.271 -7.685 7.587 1.00 97.69 112 ARG A O 1
ATOM 882 N N . ALA A 1 113 ? 2.325 -8.473 7.958 1.00 96.94 113 ALA A N 1
ATOM 883 C CA . ALA A 1 113 ? 2.163 -9.571 7.012 1.00 96.94 113 ALA A CA 1
ATOM 884 C C . ALA A 1 113 ? 1.028 -10.520 7.445 1.00 96.94 113 ALA A C 1
ATOM 886 O O . ALA A 1 113 ? 0.851 -10.801 8.637 1.00 96.94 113 ALA A O 1
ATOM 887 N N . LEU A 1 114 ? 0.287 -11.030 6.459 1.00 97.00 114 LEU A N 1
ATOM 888 C CA . LEU A 1 114 ? -0.723 -12.069 6.647 1.00 97.00 114 LEU A CA 1
ATOM 889 C C . LEU A 1 114 ? -0.112 -13.329 7.278 1.00 97.00 114 LEU A C 1
ATOM 891 O O . LEU A 1 114 ? 0.852 -13.892 6.746 1.00 97.00 114 LEU A O 1
ATOM 895 N N . GLN A 1 115 ? -0.694 -13.814 8.375 1.00 96.69 115 GLN A N 1
ATOM 896 C CA . GLN A 1 115 ? -0.221 -15.026 9.039 1.00 96.69 115 GLN A CA 1
ATOM 897 C C . GLN A 1 115 ? -0.811 -16.292 8.391 1.00 96.69 115 GLN A C 1
ATOM 899 O O . GLN A 1 115 ? -1.920 -16.263 7.854 1.00 96.69 115 GLN A O 1
ATOM 904 N N . PRO A 1 116 ? -0.123 -17.451 8.464 1.00 96.19 116 PRO A N 1
ATOM 905 C CA . PRO A 1 116 ? -0.618 -18.693 7.864 1.00 96.19 116 PRO A CA 1
ATOM 906 C C . PRO A 1 116 ? -2.017 -19.113 8.335 1.00 96.19 116 PRO A C 1
ATOM 908 O O . PRO A 1 116 ? -2.784 -19.638 7.532 1.00 96.19 116 PRO A O 1
ATOM 911 N N . GLY A 1 117 ? -2.358 -18.860 9.604 1.00 96.44 117 GLY A N 1
ATOM 912 C CA . GLY A 1 117 ? -3.671 -19.192 10.170 1.00 96.44 117 GLY A CA 1
ATOM 913 C C . GLY A 1 117 ? -4.829 -18.344 9.630 1.00 96.44 117 GLY A C 1
ATOM 914 O O . GLY A 1 117 ? -5.972 -18.776 9.692 1.00 96.44 117 GLY A O 1
ATOM 915 N N . GLU A 1 118 ? -4.539 -17.176 9.059 1.00 96.62 118 GLU A N 1
ATOM 916 C CA . GLU A 1 118 ? -5.535 -16.219 8.551 1.00 96.62 118 GLU A CA 1
ATOM 917 C C . GLU A 1 118 ? -5.794 -16.403 7.046 1.00 96.62 118 GLU A C 1
ATOM 919 O O . GLU A 1 118 ? -6.783 -15.915 6.500 1.00 96.62 118 GLU A O 1
ATOM 924 N N . ARG A 1 119 ? -4.906 -17.129 6.351 1.00 95.88 119 ARG A N 1
ATOM 925 C CA . ARG A 1 119 ? -4.880 -17.199 4.885 1.00 95.88 119 ARG A CA 1
ATOM 926 C C . ARG A 1 119 ? -6.188 -17.693 4.278 1.00 95.88 119 ARG A C 1
ATOM 928 O O . ARG A 1 119 ? -6.659 -17.101 3.314 1.00 95.88 119 ARG A O 1
ATOM 935 N N . GLN A 1 120 ? -6.774 -18.749 4.839 1.00 96.00 120 GLN A N 1
ATOM 936 C CA . GLN A 1 120 ? -8.002 -19.333 4.297 1.00 96.00 120 GLN A CA 1
ATOM 937 C C . GLN A 1 120 ? -9.167 -18.334 4.322 1.00 96.00 120 GLN A C 1
ATOM 939 O O . GLN A 1 120 ? -9.894 -18.217 3.338 1.00 96.00 120 GLN A O 1
ATOM 944 N N . GLN A 1 121 ? -9.328 -17.605 5.428 1.00 95.81 121 GLN A N 1
ATOM 945 C CA . GLN A 1 121 ? -10.369 -16.588 5.576 1.00 95.81 121 GLN A CA 1
ATOM 946 C C . GLN A 1 121 ? -10.165 -15.449 4.571 1.00 95.81 121 GLN A C 1
ATOM 948 O O . GLN A 1 121 ? -11.086 -15.081 3.843 1.00 95.81 121 GLN A O 1
ATOM 953 N N . VAL A 1 122 ? -8.938 -14.935 4.488 1.00 96.81 122 VAL A N 1
ATOM 954 C CA . VAL A 1 122 ? -8.595 -13.825 3.594 1.00 96.81 122 VAL A CA 1
ATOM 955 C C . VAL A 1 122 ? -8.785 -14.202 2.125 1.00 96.81 122 VAL A C 1
ATOM 957 O O . VAL A 1 122 ? -9.327 -13.417 1.351 1.00 96.81 122 VAL A O 1
ATOM 960 N N . GLU A 1 123 ? -8.401 -15.414 1.719 1.00 95.19 123 GLU A N 1
ATOM 961 C CA . GLU A 1 123 ? -8.618 -15.898 0.351 1.00 95.19 123 GLU A CA 1
ATOM 962 C C . GLU A 1 123 ? -10.105 -15.990 -0.013 1.00 95.19 123 GLU A C 1
ATOM 964 O O . GLU A 1 123 ? -10.473 -15.650 -1.140 1.00 95.19 123 GLU A O 1
ATOM 969 N N . GLN A 1 124 ? -10.961 -16.398 0.928 1.00 94.88 124 GLN A N 1
ATOM 970 C CA . GLN A 1 124 ? -12.413 -16.404 0.731 1.00 94.88 124 GLN A CA 1
ATOM 971 C C . GLN A 1 124 ? -12.954 -14.979 0.556 1.00 94.88 124 GLN A C 1
ATOM 973 O O . GLN A 1 124 ? -13.643 -14.708 -0.428 1.00 94.88 124 GLN A O 1
ATOM 978 N N . ALA A 1 125 ? -12.590 -14.043 1.439 1.00 95.56 125 ALA A N 1
ATOM 979 C CA . ALA A 1 125 ? -13.001 -12.637 1.334 1.00 95.56 125 ALA A CA 1
ATOM 980 C C . ALA A 1 125 ? -12.586 -12.017 -0.014 1.00 95.56 125 ALA A C 1
ATOM 982 O O . ALA A 1 125 ? -13.378 -11.383 -0.714 1.00 95.56 125 ALA A O 1
ATOM 983 N N . LEU A 1 126 ? -11.358 -12.298 -0.441 1.00 94.12 126 LEU A N 1
ATOM 984 C CA . LEU A 1 126 ? -10.801 -11.856 -1.713 1.00 94.12 126 LEU A CA 1
ATOM 985 C C . LEU A 1 126 ? -11.553 -12.378 -2.952 1.00 94.12 126 LEU A C 1
ATOM 987 O O . LEU A 1 126 ? -11.536 -11.716 -3.994 1.00 94.12 126 LEU A O 1
ATOM 991 N N . GLN A 1 127 ? -12.181 -13.556 -2.884 1.00 92.31 127 GLN A N 1
ATOM 992 C CA . GLN A 1 127 ? -13.016 -14.088 -3.971 1.00 92.31 127 GLN A CA 1
ATOM 993 C C . GLN A 1 127 ? -14.360 -13.365 -4.077 1.00 92.31 127 GLN A C 1
ATOM 995 O O . GLN A 1 127 ? -14.884 -13.223 -5.181 1.00 92.31 127 GLN A O 1
ATOM 1000 N N . HIS A 1 128 ? -14.900 -12.893 -2.953 1.00 88.75 128 HIS A N 1
ATOM 1001 C CA . HIS A 1 128 ? -16.156 -12.146 -2.927 1.00 88.75 128 HIS A CA 1
ATOM 1002 C C . HIS A 1 128 ? -16.011 -10.729 -3.483 1.00 88.75 128 HIS A C 1
ATOM 1004 O O . HIS A 1 128 ? -16.924 -10.250 -4.139 1.00 88.75 128 HIS A O 1
ATOM 1010 N N . ILE A 1 129 ? -14.861 -10.084 -3.279 1.00 83.00 129 ILE A N 1
ATOM 1011 C CA . ILE A 1 129 ? -14.610 -8.716 -3.771 1.00 83.00 129 ILE A CA 1
ATOM 1012 C C . ILE A 1 129 ? -14.263 -8.691 -5.274 1.00 83.00 129 ILE A C 1
ATOM 1014 O O . ILE A 1 129 ? -14.315 -7.646 -5.913 1.00 83.00 129 ILE A O 1
ATOM 1018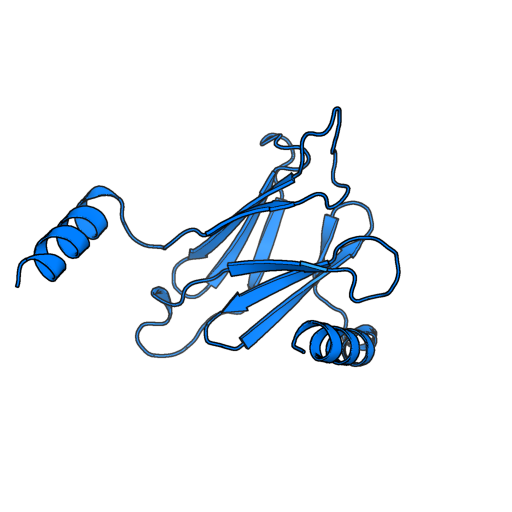 N N . SER A 1 130 ? -13.897 -9.837 -5.859 1.00 69.94 130 SER A N 1
ATOM 1019 C CA . SER A 1 130 ? -13.526 -9.931 -7.282 1.00 69.94 130 SER A CA 1
ATOM 1020 C C . SER A 1 130 ? -14.724 -10.178 -8.221 1.00 69.94 130 SER A C 1
ATOM 1022 O O . SER A 1 130 ? -14.507 -10.353 -9.421 1.00 69.94 130 SER A O 1
ATOM 1024 N N . GLN A 1 131 ? -15.950 -10.246 -7.685 1.00 54.00 131 GLN A N 1
ATOM 1025 C CA . GLN A 1 131 ? -17.218 -10.425 -8.413 1.00 54.00 131 GLN A CA 1
ATOM 1026 C C . GLN A 1 131 ? -17.986 -9.106 -8.480 1.00 54.00 131 GLN A C 1
ATOM 1028 O O . GLN A 1 131 ? -18.613 -8.865 -9.536 1.00 54.00 131 GLN A O 1
#